Protein AF-A0AAN8FE66-F1 (afdb_monomer_lite)

Foldseek 3Di:
DDPDPLDCDPVLVVCVVVVNDDPVSVVVVVVSVVVVVVVVVVVVVVVVVVVVVVVVVVVVVVVVVVVVVVVVVVVVVVVVVVVVVVVVVVVCVVCVVVVVVVVVVVVVVVVVVVVCQVPDVVNVVVVVVVVVVVVVVVVVVVVVVVVVVVCVVPVCVVVVVVVVVVVVVVVVVVVVVVVVVD

Structure (mmCIF, N/CA/C/O backbone):
data_AF-A0AAN8FE66-F1
#
_entry.id   AF-A0AAN8FE66-F1
#
loop_
_atom_site.group_PDB
_atom_site.id
_atom_site.type_symbol
_atom_site.label_atom_id
_atom_site.label_alt_id
_atom_site.label_comp_id
_atom_site.label_asym_id
_atom_site.label_entity_id
_atom_site.label_seq_id
_atom_site.pdbx_PDB_ins_code
_atom_site.Cartn_x
_atom_site.Cartn_y
_atom_site.Cartn_z
_atom_site.occupancy
_atom_site.B_iso_or_equiv
_atom_site.auth_seq_id
_atom_site.auth_comp_id
_atom_site.auth_asym_id
_atom_site.auth_atom_id
_atom_site.pdbx_PDB_model_num
ATOM 1 N N . ILE A 1 1 ? 31.943 14.505 -68.272 1.00 44.34 1 ILE A N 1
ATOM 2 C CA . ILE A 1 1 ? 32.447 14.099 -69.604 1.00 44.34 1 ILE A CA 1
ATOM 3 C C . ILE A 1 1 ? 33.144 15.300 -70.221 1.00 44.34 1 ILE A C 1
ATOM 5 O O . ILE A 1 1 ? 32.487 16.167 -70.780 1.00 44.34 1 ILE A O 1
ATOM 9 N N . GLN A 1 2 ? 34.455 15.357 -70.024 1.00 34.38 2 GLN A N 1
ATOM 10 C CA . GLN A 1 2 ? 35.431 16.034 -70.874 1.00 34.38 2 GLN A CA 1
ATOM 11 C C . GLN A 1 2 ? 36.774 15.401 -70.487 1.00 34.38 2 GLN A C 1
ATOM 13 O O . GLN A 1 2 ? 37.541 15.953 -69.710 1.00 34.38 2 GLN A O 1
ATOM 18 N N . ASP A 1 3 ? 36.977 14.165 -70.946 1.00 44.22 3 ASP A N 1
ATOM 19 C CA . ASP A 1 3 ? 38.291 13.526 -70.953 1.00 44.22 3 ASP A CA 1
ATOM 20 C C . ASP A 1 3 ? 39.072 14.157 -72.105 1.00 44.22 3 ASP A C 1
ATOM 22 O O . ASP A 1 3 ? 39.040 13.688 -73.241 1.00 44.22 3 ASP A O 1
ATOM 26 N N . THR A 1 4 ? 39.679 15.310 -71.845 1.00 46.91 4 THR A N 1
ATOM 27 C CA . THR A 1 4 ? 40.696 15.867 -72.737 1.00 46.91 4 THR A CA 1
ATOM 28 C C . THR A 1 4 ? 42.024 15.189 -72.436 1.00 46.91 4 THR A C 1
ATOM 30 O O . THR A 1 4 ? 42.460 15.148 -71.290 1.00 46.91 4 THR A O 1
ATOM 33 N N . GLU A 1 5 ? 42.622 14.642 -73.491 1.00 51.69 5 GLU A N 1
ATOM 34 C CA . GLU A 1 5 ? 43.873 13.883 -73.589 1.00 51.69 5 GLU A CA 1
ATOM 35 C C . GLU A 1 5 ? 45.071 14.539 -72.862 1.00 51.69 5 GLU A C 1
ATOM 37 O O . GLU A 1 5 ? 45.954 15.136 -73.477 1.00 51.69 5 GLU A O 1
ATOM 42 N N . LEU A 1 6 ? 45.116 14.408 -71.535 1.00 53.88 6 LEU A N 1
ATOM 43 C CA . LEU A 1 6 ? 46.209 14.851 -70.655 1.00 53.88 6 LEU A CA 1
ATOM 44 C C . LEU A 1 6 ? 47.107 13.690 -70.195 1.00 53.88 6 LEU A C 1
ATOM 46 O O . LEU A 1 6 ? 47.834 13.809 -69.213 1.00 53.88 6 LEU A O 1
ATOM 50 N N . ASN A 1 7 ? 47.064 12.553 -70.890 1.00 59.53 7 ASN A N 1
ATOM 51 C CA . ASN A 1 7 ? 47.960 11.438 -70.604 1.00 59.53 7 ASN A CA 1
ATOM 52 C C . ASN A 1 7 ? 49.261 11.601 -71.393 1.00 59.53 7 ASN A C 1
ATOM 54 O O . ASN A 1 7 ? 49.230 11.790 -72.609 1.00 59.53 7 ASN A O 1
ATOM 58 N N . VAL A 1 8 ? 50.404 11.468 -70.714 1.00 59.09 8 VAL A N 1
ATOM 59 C CA . VAL A 1 8 ? 51.662 11.100 -71.378 1.00 59.09 8 VAL A CA 1
ATOM 60 C C . VAL A 1 8 ? 51.411 9.760 -72.066 1.00 59.09 8 VAL A C 1
ATOM 62 O O . VAL A 1 8 ? 51.148 8.751 -71.412 1.00 59.09 8 VAL A O 1
ATOM 65 N N . THR A 1 9 ? 51.382 9.772 -73.392 1.00 60.47 9 THR A N 1
ATOM 66 C CA . THR A 1 9 ? 51.063 8.584 -74.187 1.00 60.47 9 THR A CA 1
ATOM 67 C C . THR A 1 9 ? 52.281 7.666 -74.278 1.00 60.47 9 THR A C 1
ATOM 69 O O . THR A 1 9 ? 53.416 8.118 -74.149 1.00 60.47 9 THR 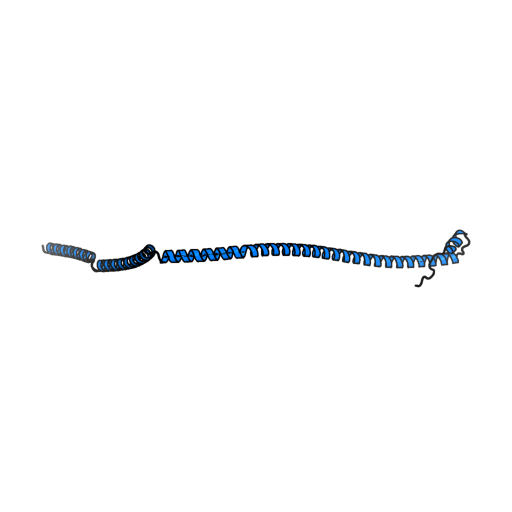A O 1
ATOM 72 N N . GLU A 1 10 ? 52.086 6.372 -74.550 1.00 55.38 10 GLU A N 1
ATOM 73 C CA . GLU A 1 10 ? 53.204 5.447 -74.821 1.00 55.38 10 GLU A CA 1
ATOM 74 C C . GLU A 1 10 ? 54.082 5.911 -76.003 1.00 55.38 10 GLU A C 1
ATOM 76 O O . GLU A 1 10 ? 55.255 5.566 -76.076 1.00 55.38 10 GLU A O 1
ATOM 81 N N . MET A 1 11 ? 53.557 6.756 -76.901 1.00 55.28 11 MET A N 1
ATOM 82 C CA . MET A 1 11 ? 54.337 7.407 -77.962 1.00 55.28 11 MET A CA 1
ATOM 83 C C . MET A 1 11 ? 55.319 8.467 -77.437 1.00 55.28 11 MET A C 1
ATOM 85 O O . MET A 1 11 ? 56.397 8.642 -78.008 1.00 55.28 11 MET A O 1
ATOM 89 N N . ASP A 1 12 ? 54.962 9.168 -76.358 1.00 58.62 12 ASP A N 1
ATOM 90 C CA . ASP A 1 12 ? 55.776 10.228 -75.755 1.00 58.62 12 ASP A CA 1
ATOM 91 C C . ASP A 1 12 ? 57.013 9.639 -75.047 1.00 58.62 12 ASP A C 1
ATOM 93 O O . ASP A 1 12 ? 58.101 10.217 -75.085 1.00 58.62 12 ASP A O 1
ATOM 97 N N . THR A 1 13 ? 56.877 8.448 -74.452 1.00 61.28 13 THR A N 1
ATOM 98 C CA . THR A 1 13 ? 57.984 7.717 -73.813 1.00 61.28 13 THR A CA 1
ATOM 99 C C . THR A 1 13 ? 58.921 7.074 -74.839 1.00 61.28 13 THR A C 1
ATOM 101 O O . THR A 1 13 ? 60.140 7.068 -74.641 1.00 61.28 13 THR A O 1
ATOM 104 N N . ASP A 1 14 ? 58.385 6.611 -75.969 1.00 58.22 14 ASP A N 1
ATOM 105 C CA . ASP A 1 14 ? 59.156 5.975 -77.041 1.00 58.22 14 ASP A CA 1
ATOM 106 C C . ASP A 1 14 ? 60.052 6.983 -77.794 1.00 58.22 14 ASP A C 1
ATOM 108 O O . ASP A 1 14 ? 61.208 6.689 -78.111 1.00 58.22 14 ASP A O 1
ATOM 112 N N . ALA A 1 15 ? 59.585 8.221 -78.009 1.00 58.62 15 ALA A N 1
ATOM 113 C CA . ALA A 1 15 ? 60.373 9.297 -78.629 1.00 58.62 15 ALA A CA 1
ATOM 114 C C . ALA A 1 15 ? 61.573 9.753 -77.766 1.00 58.62 15 ALA A C 1
ATOM 116 O O . ALA A 1 15 ? 62.645 10.079 -78.292 1.00 58.62 15 ALA A O 1
ATOM 117 N N . LEU A 1 16 ? 61.407 9.722 -76.439 1.00 58.75 16 LEU A N 1
ATOM 118 C CA . LEU A 1 16 ? 62.442 9.999 -75.436 1.00 58.75 16 LEU A CA 1
ATOM 119 C C . LEU A 1 16 ? 63.510 8.895 -75.383 1.00 58.75 16 LEU A C 1
ATOM 121 O O . LEU A 1 16 ? 64.706 9.193 -75.353 1.00 58.75 16 LEU A O 1
ATOM 125 N N . LEU A 1 17 ? 63.092 7.624 -75.419 1.00 59.78 17 LEU A N 1
ATOM 126 C CA . LEU A 1 17 ? 63.979 6.455 -75.344 1.00 59.78 17 LEU A CA 1
ATOM 127 C C . LEU A 1 17 ? 64.888 6.300 -76.574 1.00 59.78 17 LEU A C 1
ATOM 129 O O . LEU A 1 17 ? 66.008 5.805 -76.456 1.00 59.78 17 LEU A O 1
ATOM 133 N N . HIS A 1 18 ? 64.447 6.768 -77.745 1.00 59.22 18 HIS A N 1
ATOM 134 C CA . HIS A 1 18 ? 65.200 6.657 -78.999 1.00 59.22 18 HIS A CA 1
ATOM 135 C C . HIS A 1 18 ? 66.140 7.847 -79.289 1.00 59.22 18 HIS A C 1
ATOM 137 O O . HIS A 1 18 ? 66.752 7.891 -80.359 1.00 59.22 18 HIS A O 1
ATOM 143 N N . GLY A 1 19 ? 66.277 8.810 -78.365 1.00 57.78 19 GLY A N 1
ATOM 144 C CA . GLY A 1 19 ? 67.264 9.901 -78.444 1.00 57.78 19 GLY A CA 1
ATOM 145 C C . GLY A 1 19 ? 67.073 10.888 -79.605 1.00 57.78 19 GLY A C 1
ATOM 146 O O . GLY A 1 19 ? 68.006 11.614 -79.947 1.00 57.78 19 GLY A O 1
ATOM 147 N N . LYS A 1 20 ? 65.890 10.907 -80.234 1.00 60.56 20 LYS A N 1
ATOM 148 C CA . LYS A 1 20 ? 65.557 11.757 -81.395 1.00 60.56 20 LYS A CA 1
ATOM 149 C C . LYS A 1 20 ? 64.661 12.951 -81.057 1.00 60.56 20 LYS A C 1
ATOM 151 O O . LYS A 1 20 ? 64.314 13.697 -81.968 1.00 60.56 20 LYS A O 1
ATOM 156 N N . ALA A 1 21 ? 64.298 13.128 -79.788 1.00 64.06 21 ALA A N 1
ATOM 157 C CA . ALA A 1 21 ? 63.413 14.204 -79.372 1.00 64.06 21 ALA A CA 1
ATOM 158 C C . ALA A 1 21 ? 64.076 15.577 -79.568 1.00 64.06 21 ALA A C 1
ATOM 160 O O . ALA A 1 21 ? 65.190 15.823 -79.095 1.00 64.06 21 ALA A O 1
ATOM 161 N N . SER A 1 22 ? 63.397 16.484 -80.266 1.00 72.56 22 SER A N 1
ATOM 162 C CA . SER A 1 22 ? 63.859 17.866 -80.395 1.00 72.56 22 SER A CA 1
ATOM 163 C C . SER A 1 22 ? 63.696 18.616 -79.063 1.00 72.56 22 SER A C 1
ATOM 165 O O . SER A 1 22 ? 62.824 18.301 -78.256 1.00 72.56 22 SER A O 1
ATOM 167 N N . ALA A 1 23 ? 64.513 19.646 -78.804 1.00 77.00 23 ALA A N 1
ATOM 168 C CA . ALA A 1 23 ? 64.418 20.438 -77.566 1.00 77.00 23 ALA A CA 1
ATOM 169 C C . ALA A 1 23 ? 63.011 21.029 -77.330 1.00 77.00 23 ALA A C 1
ATOM 171 O O . ALA A 1 23 ? 62.602 21.232 -76.190 1.00 77.00 23 ALA A O 1
ATOM 172 N N . LYS A 1 24 ? 62.267 21.271 -78.415 1.00 77.81 24 LYS A N 1
ATOM 173 C CA . LYS A 1 24 ? 60.882 21.738 -78.381 1.00 77.81 24 LYS A CA 1
ATOM 174 C C . LYS A 1 24 ? 59.914 20.645 -77.912 1.00 77.81 24 LYS A C 1
ATOM 176 O O . LYS A 1 24 ? 59.072 20.920 -77.073 1.00 77.81 24 LYS A O 1
ATOM 181 N N . GLU A 1 25 ? 60.084 19.408 -78.376 1.00 77.81 25 GLU A N 1
ATOM 182 C CA . GLU A 1 25 ? 59.265 18.260 -77.948 1.00 77.81 25 GLU A CA 1
ATOM 183 C C . GLU A 1 25 ? 59.456 17.945 -76.458 1.00 77.81 25 GLU A C 1
ATOM 185 O O . GLU A 1 25 ? 58.491 17.675 -75.750 1.00 77.81 25 GLU A O 1
ATOM 190 N N . LEU A 1 26 ? 60.687 18.061 -75.949 1.00 80.25 26 LEU A N 1
ATOM 191 C CA . LEU A 1 26 ? 60.983 17.948 -74.514 1.00 80.25 26 LEU A CA 1
ATOM 192 C C . LEU A 1 26 ? 60.300 19.047 -73.685 1.00 80.25 26 LEU A C 1
ATOM 194 O O . LEU A 1 26 ? 59.837 18.787 -72.575 1.00 80.25 26 LEU A O 1
ATOM 198 N N . GLN A 1 27 ? 60.240 20.272 -74.210 1.00 83.06 27 GLN A N 1
ATOM 199 C CA . GLN A 1 27 ? 59.567 21.389 -73.552 1.00 83.06 27 GLN A CA 1
ATOM 200 C C . GLN A 1 27 ? 58.045 21.200 -73.535 1.00 83.06 27 GLN A C 1
ATOM 202 O O . GLN A 1 27 ? 57.424 21.410 -72.494 1.00 83.06 27 GLN A O 1
ATOM 207 N N . ASP A 1 28 ? 57.457 20.763 -74.648 1.00 82.62 28 ASP A N 1
ATOM 208 C CA . ASP A 1 28 ? 56.022 20.479 -74.747 1.00 82.62 28 ASP A CA 1
ATOM 209 C C . ASP A 1 28 ? 55.625 19.328 -73.802 1.00 82.62 28 ASP A C 1
ATOM 211 O O . ASP A 1 28 ? 54.626 19.418 -73.086 1.00 82.62 28 ASP A O 1
ATOM 215 N N . LEU A 1 29 ? 56.466 18.292 -73.697 1.00 83.75 29 LEU A N 1
ATOM 216 C CA . LEU A 1 29 ? 56.284 17.191 -72.749 1.00 83.75 29 LEU A CA 1
ATOM 217 C C . LEU A 1 29 ? 56.398 17.644 -71.287 1.00 83.75 29 LEU A C 1
ATOM 219 O O . LEU A 1 29 ? 55.606 17.220 -70.447 1.00 83.75 29 LEU A O 1
ATOM 223 N N . TYR A 1 30 ? 57.343 18.536 -70.973 1.00 84.56 30 TYR A N 1
ATOM 224 C CA . TYR A 1 30 ? 57.470 19.122 -69.636 1.00 84.56 30 TYR A CA 1
ATOM 225 C C . TYR A 1 30 ? 56.226 19.932 -69.241 1.00 84.56 30 TYR A C 1
ATOM 227 O O . TYR A 1 30 ? 55.762 19.829 -68.104 1.00 84.56 30 TYR A O 1
ATOM 235 N N . VAL A 1 31 ? 55.666 20.716 -70.170 1.00 87.88 31 VAL A N 1
ATOM 236 C CA . VAL A 1 31 ? 54.430 21.479 -69.934 1.00 87.88 31 VAL A CA 1
ATOM 237 C C . VAL A 1 31 ? 53.250 20.535 -69.697 1.00 87.88 31 VAL A C 1
ATOM 239 O O . VAL A 1 31 ? 52.571 20.685 -68.684 1.00 87.88 31 VAL A O 1
ATOM 242 N N . ARG A 1 32 ? 53.071 19.508 -70.541 1.00 88.00 32 ARG A N 1
ATOM 243 C CA . ARG A 1 32 ? 52.009 18.500 -70.375 1.00 88.00 32 ARG A CA 1
ATOM 244 C C . ARG A 1 32 ? 52.118 17.757 -69.039 1.00 88.00 32 ARG A C 1
ATOM 246 O O . ARG A 1 32 ? 51.120 17.610 -68.341 1.00 88.00 32 ARG A O 1
ATOM 253 N N . LEU A 1 33 ? 53.320 17.328 -68.646 1.00 87.88 33 LEU A N 1
ATOM 254 C CA . LEU A 1 33 ? 53.534 16.652 -67.361 1.00 87.88 33 LEU A CA 1
ATOM 255 C C . LEU A 1 33 ? 53.201 17.571 -66.176 1.00 87.88 33 LEU A C 1
ATOM 257 O O . LEU A 1 33 ? 52.611 17.131 -65.192 1.00 87.88 33 LEU A O 1
ATOM 261 N N . LYS A 1 34 ? 53.551 18.858 -66.265 1.00 90.06 34 LYS A N 1
ATOM 262 C CA . LYS A 1 34 ? 53.222 19.842 -65.230 1.00 90.06 34 LYS A CA 1
ATOM 263 C C . LYS A 1 34 ? 51.711 20.055 -65.106 1.00 90.06 34 LYS A C 1
ATOM 265 O O . LYS A 1 34 ? 51.207 20.128 -63.989 1.00 90.06 34 LYS A O 1
ATOM 270 N N . GLU A 1 35 ? 50.998 20.136 -66.225 1.00 89.94 35 GLU A N 1
ATOM 271 C CA .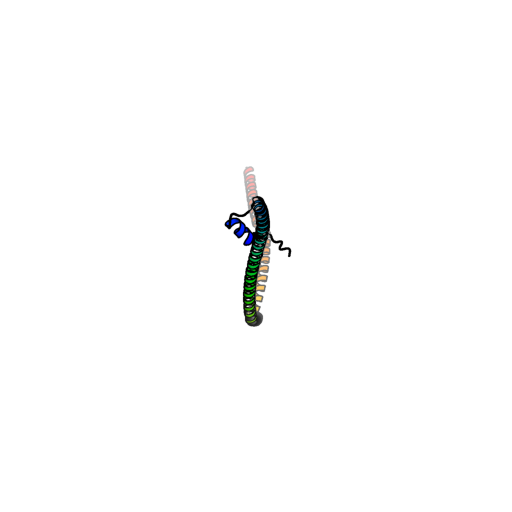 GLU A 1 35 ? 49.532 20.222 -66.247 1.00 89.94 35 GLU A CA 1
ATOM 272 C C . GLU A 1 35 ? 48.887 18.960 -65.661 1.00 89.94 35 GLU A C 1
ATOM 274 O O . GLU A 1 35 ? 47.958 19.065 -64.863 1.00 89.94 35 GLU A O 1
ATOM 279 N N . GLN A 1 36 ? 49.432 17.778 -65.969 1.00 89.94 36 GLN A N 1
ATOM 280 C CA . GLN A 1 36 ? 48.976 16.513 -65.395 1.00 89.94 36 GLN A CA 1
ATOM 281 C C . GLN A 1 36 ? 49.171 16.464 -63.871 1.00 89.94 36 GLN A C 1
ATOM 283 O O . GLN A 1 36 ? 48.270 16.028 -63.162 1.00 89.94 36 GLN A O 1
ATOM 288 N N . ILE A 1 37 ? 50.305 16.947 -63.350 1.00 90.69 37 ILE A N 1
ATOM 289 C CA . ILE A 1 37 ? 50.547 17.036 -61.898 1.00 90.69 37 ILE A CA 1
ATOM 290 C C . ILE A 1 37 ? 49.520 17.955 -61.227 1.00 90.69 37 ILE A C 1
ATOM 292 O O . ILE A 1 37 ? 48.991 17.602 -60.179 1.00 90.69 37 ILE A O 1
ATOM 296 N N . ILE A 1 38 ? 49.206 19.105 -61.833 1.00 93.00 38 ILE A N 1
ATOM 297 C CA . ILE A 1 38 ? 48.193 20.032 -61.301 1.00 93.00 38 ILE A CA 1
ATOM 298 C C . ILE A 1 38 ? 46.809 19.372 -61.303 1.00 93.00 38 ILE A C 1
ATOM 300 O O . ILE A 1 38 ? 46.104 19.428 -60.301 1.00 93.00 38 ILE A O 1
ATOM 304 N N . ALA A 1 39 ? 46.435 18.694 -62.391 1.00 93.12 39 ALA A N 1
ATOM 305 C CA . ALA A 1 39 ? 45.163 17.979 -62.473 1.00 93.12 39 ALA A CA 1
ATOM 306 C C . ALA A 1 39 ? 45.065 16.841 -61.439 1.00 93.12 39 ALA A C 1
ATOM 308 O O . ALA A 1 39 ? 44.006 16.633 -60.847 1.00 93.12 39 ALA A O 1
ATOM 309 N N . MET A 1 40 ? 46.168 16.125 -61.195 1.00 93.38 40 MET A N 1
ATOM 310 C CA . MET A 1 40 ? 46.241 15.099 -60.155 1.00 93.38 40 MET A CA 1
ATOM 311 C C . MET A 1 40 ? 46.103 15.690 -58.749 1.00 93.38 40 MET A C 1
ATOM 313 O O . MET A 1 40 ? 45.362 15.131 -57.948 1.00 93.38 40 MET A O 1
ATOM 317 N N . ASP A 1 41 ? 46.747 16.820 -58.457 1.00 94.75 41 ASP A N 1
ATOM 318 C CA . ASP A 1 41 ? 46.639 17.515 -57.164 1.00 94.75 41 ASP A CA 1
ATOM 319 C C . ASP A 1 41 ? 45.207 18.037 -56.923 1.00 94.75 41 ASP A C 1
ATOM 321 O O . ASP A 1 41 ? 44.618 17.868 -55.851 1.00 94.75 41 ASP A O 1
ATOM 325 N N . GLU A 1 42 ? 44.562 18.576 -57.961 1.00 94.81 42 GLU A N 1
ATOM 326 C CA . GLU A 1 42 ? 43.143 18.945 -57.915 1.00 94.81 42 GLU A CA 1
ATOM 327 C C . GLU A 1 42 ? 42.224 17.733 -57.691 1.00 94.81 42 GLU A C 1
ATOM 329 O O . GLU A 1 42 ? 41.199 17.835 -57.013 1.00 94.81 42 GLU A O 1
ATOM 334 N N . GLN A 1 43 ? 42.560 16.571 -58.252 1.00 94.50 43 GLN A N 1
ATOM 335 C CA . GLN A 1 43 ? 41.808 15.343 -58.014 1.00 94.50 43 GLN A CA 1
ATOM 336 C C . GLN A 1 43 ? 42.037 14.810 -56.594 1.00 94.50 43 GLN A C 1
ATOM 338 O O . GLN A 1 43 ? 41.077 14.411 -55.937 1.00 94.50 43 GLN A O 1
ATOM 343 N N . GLU A 1 44 ? 43.273 14.833 -56.101 1.00 95.81 44 GLU A N 1
ATOM 344 C CA . GLU A 1 44 ? 43.631 14.413 -54.746 1.00 95.81 44 GLU A CA 1
ATOM 345 C C . GLU A 1 44 ? 42.925 15.278 -53.698 1.00 95.81 44 GLU A C 1
ATOM 347 O O . GLU A 1 44 ? 42.321 14.757 -52.763 1.00 95.81 44 GLU A O 1
ATOM 352 N N . THR A 1 45 ? 42.902 16.598 -53.888 1.00 95.75 45 THR A N 1
ATOM 353 C CA . THR A 1 45 ? 42.175 17.515 -52.997 1.00 95.75 45 THR A CA 1
ATOM 354 C C . THR A 1 45 ? 40.667 17.251 -52.984 1.00 95.75 45 THR A C 1
ATOM 356 O O . THR A 1 45 ? 40.061 17.263 -51.909 1.00 95.75 45 THR A O 1
ATOM 359 N N . ARG A 1 46 ? 40.050 16.943 -54.135 1.00 96.56 46 ARG A N 1
ATOM 360 C CA . ARG A 1 46 ? 38.630 16.539 -54.203 1.00 96.56 46 ARG A CA 1
ATOM 361 C C . ARG A 1 46 ? 38.374 15.217 -53.489 1.00 96.56 46 ARG A C 1
ATOM 363 O O . ARG A 1 46 ? 37.454 15.144 -52.681 1.00 96.56 46 ARG A O 1
ATOM 370 N N . LEU A 1 47 ? 39.197 14.201 -53.749 1.00 96.50 47 LEU A N 1
ATOM 371 C CA . LEU A 1 47 ? 39.077 12.895 -53.098 1.00 96.50 47 LEU A CA 1
ATOM 372 C C . LEU A 1 47 ? 39.259 13.010 -51.582 1.00 96.50 47 LEU A C 1
ATOM 374 O O . LEU A 1 47 ? 38.499 12.410 -50.830 1.00 96.50 47 LEU A O 1
ATOM 378 N N . ASN A 1 48 ? 40.202 13.833 -51.122 1.00 97.06 48 ASN A N 1
ATOM 379 C CA . ASN A 1 48 ? 40.396 14.108 -49.701 1.00 97.06 48 ASN A CA 1
ATOM 380 C C . ASN A 1 48 ? 39.164 14.775 -49.071 1.00 97.06 48 ASN A C 1
ATOM 382 O O . ASN A 1 48 ? 38.756 14.391 -47.976 1.00 97.06 48 ASN A O 1
ATOM 386 N N . ALA A 1 49 ? 38.532 15.726 -49.763 1.00 96.00 49 ALA A N 1
ATOM 387 C CA . ALA A 1 49 ? 37.295 16.345 -49.289 1.00 96.00 49 ALA A CA 1
ATOM 388 C C . ALA A 1 49 ? 36.122 15.345 -49.235 1.00 96.00 49 ALA A C 1
ATOM 390 O O . ALA A 1 49 ? 35.349 15.345 -48.275 1.00 96.00 49 ALA A O 1
ATOM 391 N N . GLU A 1 50 ? 36.000 14.463 -50.231 1.00 97.25 50 GLU A N 1
ATOM 392 C CA . GLU A 1 50 ? 34.994 13.395 -50.235 1.00 97.25 50 GLU A CA 1
ATOM 393 C C . GLU A 1 50 ? 35.231 12.386 -49.107 1.00 97.25 50 GLU A C 1
ATOM 395 O O . GLU A 1 50 ? 34.287 12.043 -48.395 1.00 97.25 50 GLU A O 1
ATOM 400 N N . MET A 1 51 ? 36.480 11.964 -48.880 1.00 96.81 51 MET A N 1
ATOM 401 C CA . MET A 1 51 ? 36.838 11.075 -47.769 1.00 96.81 51 MET A CA 1
ATOM 402 C C . MET A 1 51 ? 36.467 11.685 -46.418 1.00 96.81 51 MET A C 1
ATOM 404 O O . MET A 1 51 ? 35.805 11.022 -45.625 1.00 96.81 51 MET A O 1
ATOM 408 N N . GLN A 1 52 ? 36.783 12.961 -46.186 1.00 97.06 52 GLN A N 1
ATOM 409 C CA . GLN A 1 52 ? 36.375 13.660 -44.961 1.00 97.06 52 GLN A CA 1
ATOM 410 C C . GLN A 1 52 ? 34.848 13.715 -44.810 1.00 97.06 52 GLN A C 1
ATOM 412 O O . GLN A 1 52 ? 34.314 13.536 -43.712 1.00 97.06 52 GLN A O 1
ATOM 417 N N . SER A 1 53 ? 34.117 13.932 -45.909 1.00 97.31 53 SER A N 1
ATOM 418 C CA . SER A 1 53 ? 32.653 13.899 -45.877 1.00 97.31 53 SER A CA 1
ATOM 419 C C . SER A 1 53 ? 32.114 12.504 -45.553 1.00 97.31 53 SER A C 1
ATOM 421 O O . SER A 1 53 ? 31.098 12.396 -44.862 1.00 97.31 53 SER A O 1
ATOM 423 N N . PHE A 1 54 ? 32.752 11.443 -46.051 1.00 97.19 54 PHE A N 1
ATOM 424 C CA . PHE A 1 54 ? 32.361 10.072 -45.740 1.00 97.19 54 PHE A CA 1
ATOM 425 C C . PHE A 1 54 ? 32.683 9.702 -44.295 1.00 97.19 54 PHE A C 1
ATOM 427 O O . PHE A 1 54 ? 31.833 9.106 -43.641 1.00 97.19 54 PHE A O 1
ATOM 434 N N . GLU A 1 55 ? 33.841 10.099 -43.770 1.00 97.06 55 GLU A N 1
ATOM 435 C CA . GLU A 1 55 ? 34.206 9.900 -42.362 1.00 97.06 55 GLU A CA 1
ATOM 436 C C . GLU A 1 55 ? 33.180 10.529 -41.423 1.00 97.06 55 GLU A C 1
ATOM 438 O O . GLU A 1 55 ? 32.673 9.857 -40.524 1.00 97.06 55 GLU A O 1
ATOM 443 N N . LYS A 1 56 ? 32.788 11.779 -41.689 1.00 96.88 56 LYS A N 1
ATOM 444 C CA . LYS A 1 56 ? 31.750 12.449 -40.903 1.00 96.88 56 LYS A CA 1
ATOM 445 C C . LYS A 1 56 ? 30.417 11.699 -40.960 1.00 96.88 56 LYS A C 1
ATOM 447 O O . LYS A 1 56 ? 29.773 11.498 -39.936 1.00 96.88 56 LYS A O 1
ATOM 452 N N . LYS A 1 57 ? 30.010 11.245 -42.148 1.00 96.62 57 LYS A N 1
ATOM 453 C CA . LYS A 1 57 ? 28.763 10.488 -42.313 1.00 96.62 57 LYS A CA 1
ATOM 454 C C . LYS A 1 57 ? 28.812 9.128 -41.609 1.00 96.62 57 LYS A C 1
ATOM 456 O O . LYS A 1 57 ? 27.795 8.682 -41.090 1.00 96.62 57 LYS A O 1
ATOM 461 N N . MET A 1 58 ? 29.967 8.464 -41.593 1.00 96.06 58 MET A N 1
ATOM 462 C CA . MET A 1 58 ? 30.151 7.215 -40.850 1.00 96.06 58 MET A CA 1
ATOM 463 C C . MET A 1 58 ? 30.014 7.438 -39.343 1.00 96.06 58 MET A C 1
ATOM 465 O O . MET A 1 58 ? 29.308 6.667 -38.702 1.00 96.06 58 MET A O 1
ATOM 469 N N . GLN A 1 59 ? 30.588 8.518 -38.805 1.00 96.62 59 GLN A N 1
ATOM 470 C CA . GLN A 1 59 ? 30.421 8.887 -37.393 1.00 96.62 59 GLN A CA 1
ATOM 471 C C . GLN A 1 59 ? 28.953 9.176 -37.046 1.00 96.62 59 GLN A C 1
ATOM 473 O O . GLN A 1 59 ? 28.436 8.632 -36.076 1.00 96.62 59 GLN A O 1
ATOM 478 N N . GLU A 1 60 ? 28.244 9.952 -37.874 1.00 96.19 60 GLU A N 1
ATOM 479 C CA . GLU A 1 60 ? 26.812 10.228 -37.672 1.00 96.19 60 GLU A CA 1
ATOM 480 C C . GLU A 1 60 ? 25.965 8.939 -37.683 1.00 96.19 60 GLU A C 1
ATOM 482 O O . GLU A 1 60 ? 25.022 8.802 -36.902 1.00 96.19 60 GLU A O 1
ATOM 487 N N . MET A 1 61 ? 26.296 7.972 -38.548 1.00 95.19 61 MET A N 1
ATOM 488 C CA . MET A 1 61 ? 25.612 6.673 -38.576 1.00 95.19 61 MET A CA 1
ATOM 489 C C . MET A 1 61 ? 25.922 5.818 -37.340 1.00 95.19 61 MET A C 1
ATOM 491 O O . MET A 1 61 ? 25.021 5.150 -36.837 1.00 95.19 61 MET A O 1
ATOM 495 N N . GLU A 1 62 ? 27.158 5.841 -36.839 1.00 95.06 62 GLU A N 1
ATOM 496 C CA . GLU A 1 62 ? 27.555 5.126 -35.620 1.00 95.06 62 GLU A CA 1
ATOM 497 C C . GLU A 1 62 ? 26.838 5.690 -34.383 1.00 95.06 62 GLU A C 1
ATOM 499 O O . GLU A 1 62 ? 26.286 4.939 -33.578 1.00 95.06 62 GLU A O 1
ATOM 504 N N . GLU A 1 63 ? 26.743 7.017 -34.268 1.00 94.38 63 GLU A N 1
ATOM 505 C CA . GLU A 1 63 ? 25.971 7.678 -33.210 1.00 94.38 63 GLU A CA 1
ATOM 506 C C . GLU A 1 63 ? 24.489 7.287 -33.259 1.00 94.38 63 GLU A C 1
ATOM 508 O O . GLU A 1 63 ? 23.903 6.932 -32.235 1.00 94.38 63 GLU A O 1
ATOM 513 N N . GLN A 1 64 ? 23.880 7.287 -34.450 1.00 92.94 64 GLN A N 1
ATOM 514 C CA . GLN A 1 64 ? 22.495 6.840 -34.618 1.00 92.94 64 GLN A CA 1
ATOM 515 C C . GLN A 1 64 ? 22.315 5.369 -34.234 1.00 92.94 64 GLN A C 1
ATOM 517 O O . GLN A 1 64 ? 21.331 5.027 -33.581 1.00 92.94 64 GLN A O 1
ATOM 522 N N . GLN A 1 65 ? 23.256 4.500 -34.605 1.00 92.00 65 GLN A N 1
ATOM 523 C CA . GLN A 1 65 ? 23.210 3.082 -34.252 1.00 92.00 65 GLN A CA 1
ATOM 524 C C . GLN A 1 65 ? 23.226 2.867 -32.731 1.00 92.00 65 GLN A C 1
ATOM 526 O O . GLN A 1 65 ? 22.485 2.020 -32.223 1.00 92.00 65 GLN A O 1
ATOM 531 N N . ASN A 1 66 ? 24.015 3.656 -32.000 1.00 91.12 66 ASN A N 1
ATOM 532 C CA . ASN A 1 66 ? 24.037 3.610 -30.539 1.00 91.12 66 ASN A CA 1
ATOM 533 C C . ASN A 1 66 ? 22.682 4.020 -29.946 1.00 91.12 66 ASN A C 1
ATOM 535 O O . ASN A 1 66 ? 22.143 3.304 -29.107 1.00 91.12 66 ASN A O 1
ATOM 539 N N . VAL A 1 67 ? 22.068 5.092 -30.460 1.00 91.69 67 VAL A N 1
ATOM 540 C CA . VAL A 1 67 ? 20.729 5.529 -30.024 1.00 91.69 67 VAL A CA 1
ATOM 541 C C . VAL A 1 67 ? 19.667 4.452 -30.263 1.00 91.69 67 VAL A C 1
ATOM 543 O O . VAL A 1 67 ? 18.814 4.232 -29.403 1.00 91.69 67 VAL A O 1
ATOM 546 N N . TYR A 1 68 ? 19.703 3.757 -31.404 1.00 90.19 68 TYR A N 1
ATOM 547 C CA . TYR A 1 68 ? 18.778 2.646 -31.656 1.00 90.19 68 TYR A CA 1
ATOM 548 C C . TYR A 1 68 ? 18.995 1.483 -30.686 1.00 90.19 68 TYR A C 1
ATOM 550 O O . TYR A 1 68 ? 18.025 0.915 -30.192 1.00 90.19 68 TYR A O 1
ATOM 558 N N . THR A 1 69 ? 20.250 1.174 -30.361 1.00 91.94 69 THR A N 1
ATOM 559 C CA . THR A 1 69 ? 20.581 0.120 -29.392 1.00 91.94 69 THR A CA 1
ATOM 560 C C . THR A 1 69 ? 20.040 0.454 -27.999 1.00 91.94 69 THR A C 1
ATOM 562 O O . THR A 1 69 ? 19.458 -0.410 -27.343 1.00 91.94 69 THR A O 1
ATOM 565 N N . ASP A 1 70 ? 20.168 1.709 -27.565 1.00 92.56 70 ASP A N 1
ATOM 566 C CA . ASP A 1 70 ? 19.614 2.179 -26.290 1.00 92.56 70 ASP A CA 1
ATOM 567 C C . ASP A 1 70 ? 18.078 2.116 -26.281 1.00 92.56 70 ASP A C 1
ATOM 569 O O . ASP A 1 70 ? 17.465 1.746 -25.276 1.00 92.56 70 ASP A O 1
ATOM 573 N N . LEU A 1 71 ? 17.438 2.441 -27.411 1.00 94.06 71 LEU A N 1
ATOM 574 C CA . LEU A 1 71 ? 15.985 2.365 -27.549 1.00 94.06 71 LEU A CA 1
ATOM 575 C C . LEU A 1 71 ? 15.478 0.918 -27.483 1.00 94.06 71 LEU A C 1
ATOM 577 O O . LEU A 1 71 ? 14.467 0.662 -26.829 1.00 94.06 71 LEU A O 1
ATOM 581 N N . ASP A 1 72 ? 16.181 -0.020 -28.116 1.00 94.94 72 ASP A N 1
ATOM 582 C CA . ASP A 1 72 ? 15.845 -1.445 -28.074 1.00 94.94 72 ASP A CA 1
ATOM 583 C C . ASP A 1 72 ? 15.980 -2.010 -26.654 1.00 94.94 72 ASP A C 1
ATOM 585 O O . ASP A 1 72 ? 15.119 -2.769 -26.199 1.00 94.94 72 ASP A O 1
ATOM 589 N N . GLN A 1 73 ? 17.018 -1.600 -25.916 1.00 94.56 73 GLN A N 1
ATOM 590 C CA . GLN A 1 73 ? 17.167 -1.954 -24.501 1.00 94.56 73 GLN A CA 1
ATOM 591 C C . GLN A 1 73 ? 16.013 -1.399 -23.663 1.00 94.56 73 GLN A C 1
ATOM 593 O O . GLN A 1 73 ? 15.388 -2.141 -22.905 1.00 94.56 73 GLN A O 1
ATOM 598 N N . LEU A 1 74 ? 15.669 -0.121 -23.849 1.00 95.12 74 LEU A N 1
ATOM 599 C CA . LEU A 1 74 ? 14.552 0.500 -23.141 1.00 95.12 74 LEU A CA 1
ATOM 600 C C . LEU A 1 74 ? 13.220 -0.199 -23.454 1.00 95.12 74 LEU A C 1
ATOM 602 O O . LEU A 1 74 ? 12.405 -0.407 -22.555 1.00 95.12 74 LEU A O 1
ATOM 606 N N . ALA A 1 75 ? 12.994 -0.583 -24.711 1.00 96.38 75 ALA A N 1
ATOM 607 C CA . ALA A 1 75 ? 11.802 -1.318 -25.116 1.00 96.38 75 ALA A CA 1
ATOM 608 C C . ALA A 1 75 ? 11.721 -2.690 -24.428 1.00 96.38 75 ALA A C 1
ATOM 610 O O . ALA A 1 75 ? 10.662 -3.051 -23.908 1.00 96.38 75 ALA A O 1
ATOM 611 N N . ALA A 1 76 ? 12.838 -3.420 -24.358 1.00 96.94 76 ALA A N 1
ATOM 612 C CA . ALA A 1 76 ? 12.910 -4.705 -23.667 1.00 96.94 76 ALA A CA 1
ATOM 613 C C . ALA A 1 76 ? 12.643 -4.570 -22.157 1.00 96.94 76 ALA A C 1
ATOM 615 O O . ALA A 1 76 ? 11.897 -5.369 -21.582 1.00 96.94 76 ALA A O 1
ATOM 616 N N . ASP A 1 77 ? 13.196 -3.542 -21.512 1.00 97.00 77 ASP A N 1
ATOM 617 C CA . ASP A 1 77 ? 12.966 -3.267 -20.090 1.00 97.00 77 ASP A CA 1
ATOM 618 C C . ASP A 1 77 ? 11.500 -2.930 -19.804 1.00 97.00 77 ASP A C 1
ATOM 620 O O . ASP A 1 77 ? 10.899 -3.443 -18.854 1.00 97.00 77 ASP A O 1
ATOM 624 N N . VAL A 1 78 ? 10.891 -2.103 -20.654 1.00 96.62 78 VAL A N 1
ATOM 625 C CA . VAL A 1 78 ? 9.472 -1.753 -20.561 1.00 96.62 78 VAL A CA 1
ATOM 626 C C . VAL A 1 78 ? 8.587 -2.989 -20.747 1.00 96.62 78 VAL A C 1
ATOM 628 O O . VAL A 1 78 ? 7.652 -3.186 -19.968 1.00 96.62 78 VAL A O 1
ATOM 631 N N . GLU A 1 79 ? 8.888 -3.857 -21.714 1.00 97.31 79 GLU A N 1
ATOM 632 C CA . GLU A 1 79 ? 8.136 -5.096 -21.931 1.00 97.31 79 GLU A CA 1
ATOM 633 C C . GLU A 1 79 ? 8.245 -6.052 -20.732 1.00 97.31 79 GLU A C 1
ATOM 635 O O . GLU A 1 79 ? 7.242 -6.613 -20.279 1.00 97.31 79 GLU A O 1
ATOM 640 N N . ASN A 1 80 ? 9.441 -6.201 -20.159 1.00 96.25 80 ASN A N 1
ATOM 641 C CA . ASN A 1 80 ? 9.650 -7.011 -18.960 1.00 96.25 80 ASN A CA 1
ATOM 642 C C . ASN A 1 80 ? 8.863 -6.474 -17.760 1.00 96.25 80 ASN A C 1
ATOM 644 O O . ASN A 1 80 ? 8.235 -7.254 -17.036 1.00 96.25 80 ASN A O 1
ATOM 648 N N . ASN A 1 81 ? 8.847 -5.151 -17.579 1.00 96.75 81 ASN A N 1
ATOM 649 C CA . ASN A 1 81 ? 8.071 -4.500 -16.528 1.00 96.75 81 ASN A CA 1
ATOM 650 C C . ASN A 1 81 ? 6.566 -4.707 -16.723 1.00 96.75 81 ASN A C 1
ATOM 652 O O . ASN A 1 81 ? 5.882 -5.064 -15.763 1.00 96.75 81 ASN A O 1
ATOM 656 N N . MET A 1 82 ? 6.052 -4.568 -17.951 1.00 96.88 82 MET A N 1
ATOM 657 C CA . MET A 1 82 ? 4.642 -4.852 -18.248 1.00 96.88 82 MET A CA 1
ATOM 658 C C . MET A 1 82 ? 4.275 -6.297 -17.898 1.00 96.88 82 MET A C 1
ATOM 660 O O . MET A 1 82 ? 3.328 -6.521 -17.151 1.00 96.88 82 MET A O 1
ATOM 664 N N . ARG A 1 83 ? 5.088 -7.277 -18.311 1.00 97.38 83 ARG A N 1
ATOM 665 C CA . ARG A 1 83 ? 4.862 -8.694 -17.963 1.00 97.38 83 ARG A CA 1
ATOM 666 C C . ARG A 1 83 ? 4.929 -8.970 -16.459 1.00 97.38 83 ARG A C 1
ATOM 668 O O . ARG A 1 83 ? 4.362 -9.956 -15.988 1.00 97.38 83 ARG A O 1
ATOM 675 N N . GLY A 1 84 ? 5.698 -8.187 -15.702 1.00 97.44 84 GLY A N 1
ATOM 676 C CA . GLY A 1 84 ? 5.736 -8.269 -14.240 1.00 97.44 84 GLY A CA 1
ATOM 677 C C . GLY A 1 84 ? 4.458 -7.725 -13.601 1.00 97.44 84 GLY A C 1
ATOM 678 O O . GLY A 1 84 ? 3.891 -8.352 -12.703 1.00 97.44 84 GLY A O 1
ATOM 679 N N . LEU A 1 85 ? 3.985 -6.582 -14.099 1.00 97.44 85 LEU A N 1
ATOM 680 C CA . LEU A 1 85 ? 2.743 -5.956 -13.654 1.00 97.44 85 LEU A CA 1
ATOM 681 C C . LEU A 1 85 ? 1.519 -6.821 -13.966 1.00 97.44 85 LEU A C 1
ATOM 683 O O . LEU A 1 85 ? 0.672 -6.979 -13.091 1.00 97.44 85 LEU A O 1
ATOM 687 N N . ASP A 1 86 ? 1.457 -7.435 -15.147 1.00 97.56 86 ASP A N 1
ATOM 688 C CA . ASP A 1 86 ? 0.356 -8.329 -15.523 1.00 97.56 86 ASP A CA 1
ATOM 689 C C . ASP A 1 86 ? 0.266 -9.539 -14.588 1.00 97.56 86 ASP A C 1
ATOM 691 O O . ASP A 1 86 ? -0.802 -9.826 -14.054 1.00 97.56 86 ASP A O 1
ATOM 695 N N . ARG A 1 87 ? 1.400 -10.181 -14.278 1.00 97.19 87 ARG A N 1
ATOM 696 C CA . ARG A 1 87 ? 1.443 -11.280 -13.297 1.00 97.19 87 ARG A CA 1
ATOM 697 C C . ARG A 1 87 ? 0.978 -10.837 -11.913 1.00 97.19 87 ARG A C 1
ATOM 699 O O . ARG A 1 87 ? 0.187 -11.523 -11.276 1.00 97.19 87 ARG A O 1
ATOM 706 N N . SER A 1 88 ? 1.429 -9.666 -11.467 1.00 96.19 88 SER A N 1
ATOM 707 C CA . SER A 1 88 ? 1.032 -9.118 -10.164 1.00 96.19 88 SER A CA 1
ATOM 708 C C . SER A 1 88 ? -0.470 -8.826 -10.119 1.00 96.19 88 SER A C 1
ATOM 710 O O . SER A 1 88 ? -1.133 -9.059 -9.110 1.00 96.19 88 SER A O 1
ATOM 712 N N . ARG A 1 89 ? -1.028 -8.332 -11.227 1.00 97.25 89 ARG A N 1
ATOM 713 C CA . ARG A 1 89 ? -2.461 -8.099 -11.375 1.00 97.25 89 ARG A CA 1
ATOM 714 C C . ARG A 1 89 ? -3.248 -9.409 -11.330 1.00 97.25 89 ARG A C 1
ATOM 716 O O . ARG A 1 89 ? -4.230 -9.470 -10.601 1.00 97.25 89 ARG A O 1
ATOM 723 N N . GLU A 1 90 ? -2.820 -10.439 -12.054 1.00 97.50 90 GLU A N 1
ATOM 724 C CA . GLU A 1 90 ? -3.466 -11.759 -12.038 1.00 97.50 90 GLU A CA 1
ATOM 725 C C . GLU A 1 90 ? -3.469 -12.375 -10.630 1.00 97.50 90 GLU A C 1
ATOM 727 O O . GLU A 1 90 ? -4.491 -12.890 -10.179 1.00 97.50 90 GLU A O 1
ATOM 732 N N . GLU A 1 91 ? -2.355 -12.276 -9.900 1.00 96.88 91 GLU A N 1
ATOM 733 C CA . GLU A 1 91 ? -2.269 -12.735 -8.509 1.00 96.88 91 GLU A CA 1
ATOM 734 C C . GLU A 1 91 ? -3.245 -11.980 -7.594 1.00 96.88 91 GLU A C 1
ATOM 736 O O . GLU A 1 91 ? -3.901 -12.581 -6.740 1.00 96.88 91 GLU A O 1
ATOM 741 N N . LEU A 1 92 ? -3.375 -10.662 -7.766 1.00 96.38 92 LEU A N 1
ATOM 742 C CA . LEU A 1 92 ? -4.336 -9.863 -7.005 1.00 96.38 92 LEU A CA 1
ATOM 743 C C . LEU A 1 92 ? -5.782 -10.227 -7.355 1.00 96.38 92 LEU A C 1
ATOM 745 O O . LEU A 1 92 ? -6.594 -10.397 -6.447 1.00 96.38 92 LEU A O 1
ATOM 749 N N . GLU A 1 93 ? -6.097 -10.397 -8.639 1.00 97.06 93 GLU A N 1
ATOM 750 C CA . GLU A 1 93 ? -7.429 -10.798 -9.106 1.00 97.06 93 GLU A CA 1
ATOM 751 C C . GLU A 1 93 ? -7.831 -12.184 -8.576 1.00 97.06 93 GLU A C 1
ATOM 753 O O . GLU A 1 93 ? -8.998 -12.399 -8.252 1.00 97.06 93 GLU A O 1
ATOM 758 N N . GLN A 1 94 ? -6.879 -13.107 -8.409 1.00 96.25 94 GLN A N 1
ATOM 759 C CA . GLN A 1 94 ? -7.139 -14.416 -7.800 1.00 96.25 94 GLN A CA 1
ATOM 760 C C . GLN A 1 94 ? -7.360 -14.344 -6.284 1.00 96.25 94 GLN A C 1
ATOM 762 O O . GLN A 1 94 ? -8.190 -15.077 -5.745 1.00 96.25 94 GLN A O 1
ATOM 767 N N . ASN A 1 95 ? -6.626 -13.478 -5.583 1.00 96.44 95 ASN A N 1
ATOM 768 C CA . ASN A 1 95 ? -6.678 -13.395 -4.121 1.00 96.44 95 ASN A CA 1
ATOM 769 C C . ASN A 1 95 ? -7.854 -12.557 -3.597 1.00 96.44 95 ASN A C 1
ATOM 771 O O . ASN A 1 95 ? -8.360 -12.823 -2.502 1.00 96.44 95 ASN A O 1
ATOM 775 N N . LEU A 1 96 ? -8.290 -11.549 -4.355 1.00 96.56 96 LEU A N 1
ATOM 776 C CA . LEU A 1 96 ? -9.306 -10.587 -3.925 1.00 96.56 96 LEU A CA 1
ATOM 777 C C . LEU A 1 96 ? -10.642 -11.244 -3.517 1.00 96.56 96 LEU A C 1
ATOM 779 O O . LEU A 1 96 ? -11.095 -10.959 -2.407 1.00 96.56 96 LEU A O 1
ATOM 783 N N . PRO A 1 97 ? -11.224 -12.190 -4.282 1.00 96.69 97 PRO A 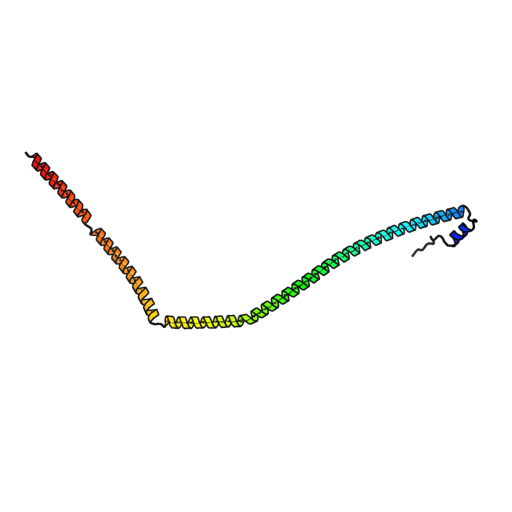N 1
ATOM 784 C CA . PRO A 1 97 ? -12.488 -12.823 -3.901 1.00 96.69 97 PRO A CA 1
ATOM 785 C C . PRO A 1 97 ? -12.403 -13.590 -2.574 1.00 96.69 97 PRO A C 1
ATOM 787 O O . PRO A 1 97 ? -13.333 -13.563 -1.772 1.00 96.69 97 PRO A O 1
ATOM 790 N N . GLY A 1 98 ? -11.268 -14.249 -2.307 1.00 96.94 98 GLY A N 1
ATOM 791 C CA . GLY A 1 98 ? -11.059 -14.977 -1.052 1.00 96.94 98 GLY A CA 1
ATOM 792 C C . GLY A 1 98 ? -10.947 -14.047 0.159 1.00 96.94 98 GLY A C 1
ATOM 793 O O . GLY A 1 98 ? -11.424 -14.377 1.247 1.00 96.94 98 GLY A O 1
ATOM 794 N N . LEU A 1 99 ? -10.347 -12.867 -0.021 1.00 96.69 99 LEU A N 1
ATOM 795 C CA . LEU A 1 99 ? -10.285 -11.839 1.019 1.00 96.69 99 LEU A CA 1
ATOM 796 C C . LEU A 1 99 ? -11.649 -11.192 1.269 1.00 96.69 99 LEU A C 1
ATOM 798 O O . LEU A 1 99 ? -11.999 -10.967 2.427 1.00 96.69 99 LEU A O 1
ATOM 802 N N . GLU A 1 100 ? -12.420 -10.928 0.214 1.00 97.31 100 GLU A N 1
ATOM 803 C CA . GLU A 1 100 ? -13.786 -10.407 0.324 1.00 97.31 100 GLU A CA 1
ATOM 804 C C . GLU A 1 100 ? -14.691 -11.387 1.069 1.00 97.31 100 GLU A C 1
ATOM 806 O O . GLU A 1 100 ? -15.327 -11.003 2.046 1.00 97.31 100 GLU A O 1
ATOM 811 N N . GLN A 1 101 ? -14.654 -12.670 0.704 1.00 97.31 101 GLN A N 1
ATOM 812 C CA . GLN A 1 101 ? -15.426 -13.696 1.398 1.00 97.31 101 GLN A CA 1
ATOM 813 C C . GLN A 1 101 ? -15.041 -13.795 2.881 1.00 97.31 101 GLN A C 1
ATOM 815 O O . GLN A 1 101 ? -15.904 -13.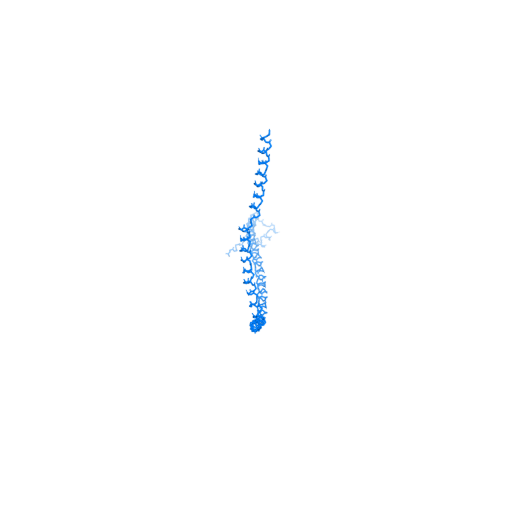846 3.752 1.00 97.31 101 GLN A O 1
ATOM 820 N N . ARG A 1 102 ? -13.739 -13.759 3.194 1.00 97.31 102 ARG A N 1
ATOM 821 C CA . ARG A 1 102 ? -13.272 -13.797 4.585 1.00 97.31 102 ARG A CA 1
ATOM 822 C C . ARG A 1 102 ? -13.715 -12.573 5.388 1.00 97.31 102 ARG A C 1
ATOM 824 O O . ARG A 1 102 ? -13.969 -12.705 6.585 1.00 97.31 102 ARG A O 1
ATOM 831 N N . ARG A 1 103 ? -13.761 -11.389 4.770 1.00 97.94 103 ARG A N 1
ATOM 832 C CA . ARG A 1 103 ? -14.301 -10.181 5.408 1.00 97.94 103 ARG A CA 1
ATOM 833 C C . ARG A 1 103 ? -15.774 -10.390 5.744 1.00 97.94 103 ARG A C 1
ATOM 835 O O . ARG A 1 103 ? -16.148 -10.172 6.891 1.00 97.94 103 ARG A O 1
ATOM 842 N N . ASP A 1 104 ? -16.563 -10.849 4.781 1.00 98.12 104 ASP A N 1
ATOM 843 C CA . ASP A 1 104 ? -18.005 -11.033 4.954 1.00 98.12 104 ASP A CA 1
ATOM 844 C C . ASP A 1 104 ? -18.308 -12.080 6.044 1.00 98.12 104 ASP A C 1
ATOM 846 O O . ASP A 1 104 ? -19.145 -11.849 6.918 1.00 98.12 104 ASP A O 1
ATOM 850 N N . ASP A 1 105 ? -17.547 -13.181 6.084 1.00 98.00 105 ASP A N 1
ATOM 851 C CA . ASP A 1 105 ? -17.648 -14.197 7.141 1.00 98.00 105 ASP A CA 1
ATOM 852 C C . ASP A 1 105 ? -17.339 -13.621 8.537 1.00 98.00 105 ASP A C 1
ATOM 854 O O . ASP A 1 105 ? -18.002 -13.957 9.523 1.00 98.00 105 ASP A O 1
ATOM 858 N N . LEU A 1 106 ? -16.324 -12.754 8.648 1.00 98.00 106 LEU A N 1
ATOM 859 C CA . LEU A 1 106 ? -15.960 -12.108 9.913 1.00 98.00 106 LEU A CA 1
ATOM 860 C C . LEU A 1 106 ? -17.003 -11.077 10.357 1.00 98.00 106 LEU A C 1
ATOM 862 O O . LEU A 1 106 ? -17.275 -10.968 11.554 1.00 98.00 106 LEU A O 1
ATOM 866 N N . GLU A 1 107 ? -17.589 -10.332 9.422 1.00 98.00 107 GLU A N 1
ATOM 867 C CA . GLU A 1 107 ? -18.666 -9.383 9.713 1.00 98.00 107 GLU A CA 1
ATOM 868 C C . GLU A 1 107 ? -19.906 -10.099 10.257 1.00 98.00 107 GLU A C 1
ATOM 870 O O . GLU A 1 107 ? -20.467 -9.670 11.271 1.00 98.00 107 GLU A O 1
ATOM 875 N N . GLU A 1 108 ? -20.285 -11.232 9.664 1.00 97.88 108 GLU A N 1
ATOM 876 C CA . GLU A 1 108 ? -21.413 -12.023 10.157 1.00 97.88 108 GLU A CA 1
ATOM 877 C C . GLU A 1 108 ? -21.119 -12.625 11.540 1.00 97.88 108 GLU A C 1
ATOM 879 O O . GLU A 1 108 ? -21.954 -12.553 12.443 1.00 97.88 108 GLU A O 1
ATOM 884 N N . GLN A 1 109 ? -19.905 -13.142 11.768 1.00 97.75 109 GLN A N 1
ATOM 885 C CA . GLN A 1 109 ? -19.503 -13.625 13.096 1.00 97.75 109 GLN A CA 1
ATOM 886 C C . GLN A 1 109 ? -19.559 -12.523 14.158 1.00 97.75 109 GLN A C 1
ATOM 888 O O . GLN A 1 109 ? -20.048 -12.761 15.264 1.00 97.75 109 GLN A O 1
ATOM 893 N N . LEU A 1 110 ? -19.087 -11.314 13.835 1.00 97.75 110 LEU A N 1
ATOM 894 C CA . LEU A 1 110 ? -19.165 -10.162 14.735 1.00 97.75 110 LEU A CA 1
ATOM 895 C C . LEU A 1 110 ? -20.610 -9.790 15.053 1.00 97.75 110 LEU A C 1
ATOM 897 O O . LEU A 1 110 ? -20.927 -9.478 16.202 1.00 97.75 110 LEU A O 1
ATOM 901 N N . LYS A 1 111 ? -21.490 -9.837 14.054 1.00 97.69 111 LYS A N 1
ATOM 902 C CA . LYS A 1 111 ? -22.912 -9.566 14.243 1.00 97.69 111 LYS A CA 1
ATOM 903 C C . LYS A 1 111 ? -23.553 -10.586 15.183 1.00 97.69 111 LYS A C 1
ATOM 905 O O . LYS A 1 111 ? -24.184 -10.182 16.157 1.00 97.69 111 LYS A O 1
ATOM 910 N N . VAL A 1 112 ? -23.312 -11.880 14.967 1.00 97.50 112 VAL A N 1
ATOM 911 C CA . VAL A 1 112 ? -23.811 -12.953 15.842 1.00 97.50 112 VAL A CA 1
ATOM 912 C C . VAL A 1 112 ? -23.279 -12.801 17.269 1.00 97.50 112 VAL A C 1
ATOM 914 O O . VAL A 1 112 ? -24.045 -12.898 18.226 1.00 97.50 112 VAL A O 1
ATOM 917 N N . LEU A 1 113 ? -21.983 -12.526 17.436 1.00 97.12 113 LEU A N 1
ATOM 918 C CA . LEU A 1 113 ? -21.378 -12.291 18.752 1.00 97.12 113 LEU A CA 1
ATOM 919 C C . LEU A 1 113 ? -21.998 -11.085 19.463 1.00 97.12 113 LEU A C 1
ATOM 921 O O . LEU A 1 113 ? -22.271 -11.156 20.661 1.00 97.12 113 LEU A O 1
ATOM 925 N N . ASN A 1 114 ? -22.256 -9.997 18.738 1.00 96.00 114 ASN A N 1
ATOM 926 C CA . ASN A 1 114 ? -22.927 -8.825 19.293 1.00 96.00 114 ASN A CA 1
ATOM 927 C C . ASN A 1 114 ? -24.362 -9.141 19.716 1.00 96.00 114 ASN A C 1
ATOM 929 O O . ASN A 1 114 ? -24.763 -8.761 20.812 1.00 96.00 114 ASN A O 1
ATOM 933 N N . GLU A 1 115 ? -25.123 -9.866 18.899 1.00 95.38 115 GLU A N 1
ATOM 934 C CA . GLU A 1 115 ? -26.481 -10.292 19.252 1.00 95.38 115 GLU A CA 1
ATOM 935 C C . GLU A 1 115 ? -26.484 -11.195 20.494 1.00 95.38 115 GLU A C 1
ATOM 937 O O . GLU A 1 115 ? -27.304 -11.007 21.392 1.00 95.38 115 GLU A O 1
ATOM 942 N N . GLN A 1 116 ? -25.531 -12.126 20.598 1.00 95.44 116 GLN A N 1
ATOM 943 C CA . GLN A 1 116 ? -25.364 -12.975 21.781 1.00 95.44 116 GLN A CA 1
ATOM 944 C C . GLN A 1 116 ? -24.999 -12.170 23.028 1.00 95.44 116 GLN A C 1
ATOM 946 O O . GLN A 1 116 ? -25.514 -12.446 24.110 1.00 95.44 116 GLN A O 1
ATOM 951 N N . LEU A 1 117 ? -24.119 -11.179 22.890 1.00 93.75 117 LEU A N 1
ATOM 952 C CA . LEU A 1 117 ? -23.696 -10.329 23.994 1.00 93.75 117 LEU A CA 1
ATOM 953 C C . LEU A 1 117 ? -24.846 -9.435 24.474 1.00 93.75 117 LEU A C 1
ATOM 955 O O . LEU A 1 117 ? -25.109 -9.364 25.671 1.00 93.75 117 LEU A O 1
ATOM 959 N N . GLU A 1 118 ? -25.559 -8.786 23.555 1.00 91.88 118 GLU A N 1
ATOM 960 C CA . GLU A 1 118 ? -26.717 -7.940 23.865 1.00 91.88 118 GLU A CA 1
ATOM 961 C C . GLU A 1 118 ? -27.892 -8.750 24.430 1.00 91.88 118 GLU A C 1
ATOM 963 O O . GLU A 1 118 ? -28.574 -8.292 25.347 1.00 91.88 118 GLU A O 1
ATOM 968 N N . GLY A 1 119 ? -28.096 -9.974 23.935 1.00 91.69 119 GLY A N 1
ATOM 969 C CA . GLY A 1 119 ? -29.086 -10.916 24.453 1.00 91.69 119 GLY A CA 1
ATOM 970 C C . GLY A 1 119 ? -28.691 -11.581 25.774 1.00 91.69 119 GLY A C 1
ATOM 971 O O . GLY A 1 119 ? -29.536 -12.224 26.399 1.00 91.69 119 GLY A O 1
ATOM 972 N N . ASN A 1 120 ? -27.439 -11.439 26.223 1.00 96.00 120 ASN A N 1
ATOM 973 C CA . ASN A 1 120 ? -26.978 -12.037 27.468 1.00 96.00 120 ASN A CA 1
ATOM 974 C C . ASN A 1 120 ? -27.540 -11.254 28.677 1.00 96.00 120 ASN A C 1
ATOM 976 O O . ASN A 1 120 ? -27.159 -10.097 28.902 1.00 96.00 120 ASN A O 1
ATOM 980 N N . PRO A 1 121 ? -28.399 -11.879 29.507 1.00 93.44 121 PRO A N 1
ATOM 981 C CA . PRO A 1 121 ? -29.010 -11.212 30.653 1.00 93.44 121 PRO A CA 1
ATOM 982 C C . PRO A 1 121 ? -27.982 -10.794 31.712 1.00 93.44 121 PRO A C 1
ATOM 984 O O . PRO A 1 121 ? -28.155 -9.754 32.346 1.00 93.44 121 PRO A O 1
ATOM 987 N N . GLU A 1 122 ? -26.890 -11.545 31.882 1.00 95.00 122 GLU A N 1
ATOM 988 C CA . GLU A 1 122 ? -25.815 -11.188 32.812 1.00 95.00 122 GLU A CA 1
ATOM 989 C C . GLU A 1 122 ? -25.093 -9.922 32.349 1.00 95.00 122 GLU A C 1
ATOM 991 O O . GLU A 1 122 ? -24.815 -9.035 33.152 1.00 95.00 122 GLU A O 1
ATOM 996 N N . TYR A 1 123 ? -24.838 -9.786 31.044 1.00 93.94 123 TYR A N 1
ATOM 997 C CA . TYR A 1 123 ? -24.206 -8.587 30.494 1.00 93.94 123 TYR A CA 1
ATOM 998 C C . TYR A 1 123 ? -25.112 -7.352 30.609 1.00 93.94 123 TYR A C 1
ATOM 1000 O O . TYR A 1 123 ? -24.643 -6.256 30.938 1.00 93.94 123 TYR A O 1
ATOM 1008 N N . ALA A 1 124 ? -26.418 -7.518 30.386 1.00 92.56 124 ALA A N 1
ATOM 1009 C CA . ALA A 1 124 ? -27.401 -6.464 30.615 1.00 92.56 124 ALA A CA 1
ATOM 1010 C C . ALA A 1 124 ? -27.443 -6.035 32.094 1.00 92.56 124 ALA A C 1
ATOM 1012 O O . ALA A 1 124 ? -27.426 -4.834 32.385 1.00 92.56 124 ALA A O 1
ATOM 1013 N N . GLU A 1 125 ? -27.422 -6.994 33.022 1.00 95.06 125 GLU A N 1
ATOM 1014 C CA . GLU A 1 125 ? -27.428 -6.720 34.459 1.00 95.06 125 GLU A CA 1
ATOM 1015 C C . GLU A 1 125 ? -26.128 -6.048 34.913 1.00 95.06 125 GLU A C 1
ATOM 1017 O O . GLU A 1 125 ? -26.177 -5.041 35.615 1.00 95.06 125 GLU A O 1
ATOM 1022 N N . ILE A 1 126 ? -24.966 -6.507 34.439 1.00 95.69 126 ILE A N 1
ATOM 1023 C CA . ILE A 1 126 ? -23.674 -5.854 34.698 1.00 95.69 126 ILE A CA 1
ATOM 1024 C C . ILE A 1 126 ? -23.700 -4.401 34.210 1.00 95.69 126 ILE A C 1
ATOM 1026 O O . ILE A 1 126 ? -23.272 -3.498 34.933 1.00 95.69 126 ILE A O 1
ATOM 1030 N N . ARG A 1 127 ? -24.234 -4.137 33.009 1.00 94.44 127 ARG A N 1
ATOM 1031 C CA . ARG A 1 127 ? -24.371 -2.763 32.498 1.00 94.44 127 ARG A CA 1
ATOM 1032 C C . ARG A 1 127 ? -25.322 -1.921 33.345 1.00 94.44 127 ARG A C 1
ATOM 1034 O O . ARG A 1 127 ? -25.034 -0.743 33.554 1.00 94.44 127 ARG A O 1
ATOM 1041 N N . ARG A 1 128 ? -26.419 -2.492 33.849 1.00 95.62 128 ARG A N 1
ATOM 1042 C CA . ARG A 1 128 ? -27.339 -1.796 34.762 1.00 95.62 128 ARG A CA 1
ATOM 1043 C C . ARG A 1 128 ? -26.655 -1.462 36.086 1.00 95.62 128 ARG A C 1
ATOM 1045 O O . ARG A 1 128 ? -26.645 -0.299 36.478 1.00 95.62 128 ARG A O 1
ATOM 1052 N N . LEU A 1 129 ? -26.047 -2.460 36.725 1.00 96.69 129 LEU A N 1
ATOM 1053 C CA . LEU A 1 129 ? -25.358 -2.325 38.008 1.00 96.69 129 LEU A CA 1
ATOM 1054 C C . LEU A 1 129 ? -24.213 -1.316 37.929 1.00 96.69 129 LEU A C 1
ATOM 1056 O O . LEU A 1 129 ? -24.030 -0.532 38.853 1.00 96.69 129 LEU A O 1
ATOM 1060 N N . LYS A 1 130 ? -23.480 -1.275 36.812 1.00 96.88 130 LYS A N 1
ATOM 1061 C CA . LYS A 1 130 ? -22.427 -0.277 36.603 1.00 96.88 130 LYS A CA 1
ATOM 1062 C C . LYS A 1 130 ? -22.976 1.155 36.627 1.00 96.88 130 LYS A C 1
ATOM 1064 O O . LYS A 1 130 ? -22.421 1.993 37.330 1.00 96.88 130 LYS A O 1
ATOM 1069 N N . ARG A 1 131 ? -24.086 1.422 35.926 1.00 97.19 131 ARG A N 1
ATOM 1070 C CA . ARG A 1 131 ? -24.744 2.745 35.947 1.00 97.19 131 ARG A CA 1
ATOM 1071 C C . ARG A 1 131 ? -25.287 3.091 37.333 1.00 97.19 131 ARG A C 1
ATOM 1073 O O . ARG A 1 131 ? -25.206 4.234 37.766 1.00 97.19 131 ARG A O 1
ATOM 1080 N N . GLU A 1 132 ? -25.858 2.110 38.027 1.00 97.69 132 GLU A N 1
ATOM 1081 C CA . GLU A 1 132 ? -26.384 2.301 39.380 1.00 97.69 132 GLU A CA 1
ATOM 1082 C C . GLU A 1 132 ? -25.266 2.642 40.373 1.00 97.69 132 GLU A C 1
ATOM 1084 O O . GLU A 1 132 ? -25.404 3.569 41.169 1.00 97.69 132 GLU A O 1
ATOM 1089 N N . LEU A 1 133 ? -24.128 1.953 40.271 1.00 97.62 133 LEU A N 1
ATOM 1090 C CA . LEU A 1 133 ? -22.942 2.224 41.075 1.00 97.62 133 LEU A CA 1
ATOM 1091 C C . LEU A 1 133 ? -22.371 3.619 40.795 1.00 97.62 133 LEU A C 1
ATOM 1093 O O . LEU A 1 133 ? -22.026 4.321 41.743 1.00 97.62 133 LEU A O 1
ATOM 1097 N N . GLU A 1 134 ? -22.324 4.048 39.530 1.00 97.81 134 GLU A N 1
ATOM 1098 C CA . GLU A 1 134 ? -21.936 5.417 39.158 1.00 97.81 134 GLU A CA 1
ATOM 1099 C C . GLU A 1 134 ? -22.854 6.451 39.830 1.00 97.81 134 GLU A C 1
ATOM 1101 O O . GLU A 1 134 ? -22.363 7.316 40.559 1.00 97.81 134 GLU A O 1
ATOM 1106 N N . MET A 1 135 ? -24.180 6.306 39.715 1.00 97.50 135 MET A N 1
ATOM 1107 C CA . MET A 1 135 ? -25.136 7.222 40.358 1.00 97.50 135 MET A CA 1
ATOM 1108 C C . MET A 1 135 ? -25.017 7.243 41.889 1.00 97.50 135 MET A C 1
ATOM 1110 O O . MET A 1 135 ? -25.096 8.306 42.511 1.00 97.50 135 MET A O 1
ATOM 1114 N N . LEU A 1 136 ? -24.839 6.081 42.523 1.00 97.62 136 LEU A N 1
ATOM 1115 C CA . LEU A 1 136 ? -24.649 5.997 43.972 1.00 97.62 136 LEU A CA 1
ATOM 1116 C C . LEU A 1 136 ? -23.333 6.643 44.406 1.00 97.62 136 LEU A C 1
ATOM 1118 O O . LEU A 1 136 ? -23.306 7.309 45.442 1.00 97.62 136 LEU A O 1
ATOM 1122 N N . SER A 1 137 ? -22.268 6.497 43.615 1.00 97.19 137 SER A N 1
ATOM 1123 C CA . SER A 1 137 ? -20.989 7.154 43.888 1.00 97.19 137 SER A CA 1
ATOM 1124 C C . SER A 1 137 ? -21.133 8.678 43.868 1.00 97.19 137 SER A C 1
ATOM 1126 O O . SER A 1 137 ? -20.686 9.349 44.799 1.00 97.19 137 SER A O 1
ATOM 1128 N N . GLU A 1 138 ? -21.861 9.222 42.886 1.00 97.25 138 GLU A N 1
ATOM 1129 C CA . GLU A 1 138 ? -22.139 10.655 42.793 1.00 97.25 138 GLU A CA 1
ATOM 1130 C C . GLU A 1 138 ? -22.990 11.144 43.967 1.00 97.25 138 GLU A C 1
ATOM 1132 O O . GLU A 1 138 ? -22.707 12.187 44.560 1.00 97.25 138 GLU A O 1
ATOM 1137 N N . LYS A 1 139 ? -24.029 10.387 44.341 1.00 97.38 139 LYS A N 1
ATOM 1138 C CA . LYS A 1 139 ? -24.884 10.737 45.480 1.00 97.38 139 LYS A CA 1
ATOM 1139 C C . LYS A 1 139 ? -24.103 10.733 46.793 1.00 97.38 139 LYS A C 1
ATOM 1141 O O . LYS A 1 139 ? -24.264 11.658 47.585 1.00 97.38 139 LYS A O 1
ATOM 1146 N N . ASN A 1 140 ? -23.257 9.730 47.014 1.00 96.69 140 ASN A N 1
ATOM 1147 C CA . ASN A 1 140 ? -22.403 9.669 48.197 1.00 96.69 140 ASN A CA 1
ATOM 1148 C C . ASN A 1 140 ? -21.433 10.848 48.242 1.00 96.69 140 ASN A C 1
ATOM 1150 O O . ASN A 1 140 ? -21.319 11.478 49.288 1.00 96.69 140 ASN A O 1
ATOM 1154 N N . ALA A 1 141 ? -20.809 11.205 47.116 1.00 97.44 141 ALA A N 1
ATOM 1155 C CA . ALA A 1 141 ? -19.933 12.372 47.049 1.00 97.44 141 ALA A CA 1
ATOM 1156 C C . ALA A 1 141 ? -20.672 13.672 47.420 1.00 97.44 141 ALA A C 1
ATOM 1158 O O . ALA A 1 141 ? -20.143 14.495 48.165 1.00 97.44 141 ALA A O 1
ATOM 1159 N N . ARG A 1 142 ? -21.922 13.840 46.962 1.00 96.81 142 ARG A N 1
ATOM 1160 C CA . ARG A 1 142 ? -22.759 14.994 47.337 1.00 96.81 142 ARG A CA 1
ATOM 1161 C C . ARG A 1 142 ? -23.095 15.016 48.823 1.00 96.81 142 ARG A C 1
ATOM 1163 O O . ARG A 1 142 ? -22.930 16.051 49.456 1.00 96.81 142 ARG A O 1
ATOM 1170 N N . LEU A 1 143 ? -23.545 13.889 49.374 1.00 96.75 143 LEU A N 1
ATOM 1171 C CA . LEU A 1 143 ? -23.878 13.785 50.797 1.00 96.75 143 LEU A CA 1
ATOM 1172 C C . LEU A 1 143 ? -22.655 14.014 51.682 1.00 96.75 143 LEU A C 1
ATOM 1174 O O . LEU A 1 143 ? -22.763 14.646 52.725 1.00 96.75 143 LEU A O 1
ATOM 1178 N N . GLN A 1 144 ? -21.489 13.531 51.261 1.00 96.50 144 GLN A N 1
ATOM 1179 C CA . GLN A 1 144 ? -20.242 13.757 51.974 1.00 96.50 144 GLN A CA 1
ATOM 1180 C C . GLN A 1 144 ? -19.861 15.243 51.961 1.00 96.50 144 GLN A C 1
ATOM 1182 O O . GLN A 1 144 ? -19.538 15.792 53.009 1.00 96.50 144 GLN A O 1
ATOM 1187 N N . ALA A 1 145 ? -19.994 15.921 50.818 1.00 95.94 145 ALA A N 1
ATOM 1188 C CA . ALA A 1 145 ? -19.778 17.364 50.735 1.00 95.94 145 ALA A CA 1
ATOM 1189 C C . ALA A 1 145 ? -20.774 18.167 51.597 1.00 95.94 145 ALA A C 1
ATOM 1191 O O . ALA A 1 145 ? -20.391 19.158 52.217 1.00 95.94 145 ALA A O 1
ATOM 1192 N N . GLU A 1 146 ? -22.038 17.741 51.661 1.00 95.62 146 GLU A N 1
ATOM 1193 C CA . GLU A 1 146 ? -23.060 18.349 52.521 1.00 95.62 146 GLU A CA 1
ATOM 1194 C C . GLU A 1 146 ? -22.750 18.133 54.009 1.00 95.62 146 GLU A C 1
ATOM 1196 O O . GLU A 1 146 ? -22.790 19.081 54.791 1.00 95.62 146 GLU A O 1
ATOM 1201 N N . ALA A 1 147 ? -22.369 16.914 54.398 1.00 93.56 147 ALA A N 1
ATOM 1202 C CA . ALA A 1 147 ? -21.967 16.600 55.765 1.00 93.56 147 ALA A CA 1
ATOM 1203 C C . ALA A 1 147 ? -20.747 17.425 56.198 1.00 93.56 147 ALA A C 1
ATOM 1205 O O . ALA A 1 147 ? -20.760 18.002 57.281 1.00 93.56 147 ALA A O 1
ATOM 1206 N N . GLU A 1 148 ? -19.735 17.553 55.337 1.00 94.00 148 GLU A N 1
ATOM 1207 C CA . GLU A 1 148 ? -18.578 18.418 55.589 1.00 94.00 148 GLU A CA 1
ATOM 1208 C C . GLU A 1 148 ? -18.969 19.897 55.720 1.00 94.00 148 GLU A C 1
ATOM 1210 O O . GLU A 1 148 ? -18.384 20.621 56.526 1.00 94.00 148 GLU A O 1
ATOM 1215 N N . ALA A 1 149 ? -19.938 20.376 54.935 1.00 91.94 149 ALA A N 1
ATOM 1216 C CA . ALA A 1 149 ? -20.428 21.748 55.046 1.00 91.94 149 ALA A CA 1
ATOM 1217 C C . ALA A 1 149 ? -21.127 21.982 56.393 1.00 91.94 149 ALA A C 1
ATOM 1219 O O . ALA A 1 149 ? -20.794 22.934 57.097 1.00 91.94 149 ALA A O 1
ATOM 1220 N N . ILE A 1 150 ? -22.016 21.069 56.795 1.00 91.69 150 ILE A N 1
ATOM 1221 C CA . ILE A 1 150 ? -22.693 21.125 58.096 1.00 91.69 150 ILE A CA 1
ATOM 1222 C C . ILE A 1 150 ? -21.675 21.029 59.234 1.00 91.69 150 ILE A C 1
ATOM 1224 O O . ILE A 1 150 ? -21.778 21.770 60.210 1.00 91.69 150 ILE A O 1
ATOM 1228 N N . GLU A 1 151 ? -20.675 20.155 59.133 1.00 90.31 151 GLU A N 1
ATOM 1229 C CA . GLU A 1 151 ? -19.625 20.035 60.145 1.00 90.31 151 GLU A CA 1
ATOM 1230 C C . GLU A 1 151 ? -18.831 21.339 60.264 1.00 90.31 151 GLU A C 1
ATOM 1232 O O . GLU A 1 151 ? -18.609 21.813 61.373 1.00 90.31 151 GLU A O 1
ATOM 1237 N N . ARG A 1 152 ? -18.489 22.001 59.150 1.00 86.69 152 ARG A N 1
ATOM 1238 C CA . ARG A 1 152 ? -17.855 23.332 59.186 1.00 86.69 152 ARG A CA 1
ATOM 1239 C C . ARG A 1 152 ? -18.735 24.387 59.863 1.00 86.69 152 ARG A C 1
ATOM 1241 O O . ARG A 1 152 ? -18.206 25.216 60.596 1.00 86.69 152 ARG A O 1
ATOM 1248 N N . GLU A 1 153 ? -20.047 24.363 59.640 1.00 86.06 153 GLU A N 1
ATOM 1249 C CA . GLU A 1 153 ? -20.994 25.323 60.230 1.00 86.06 153 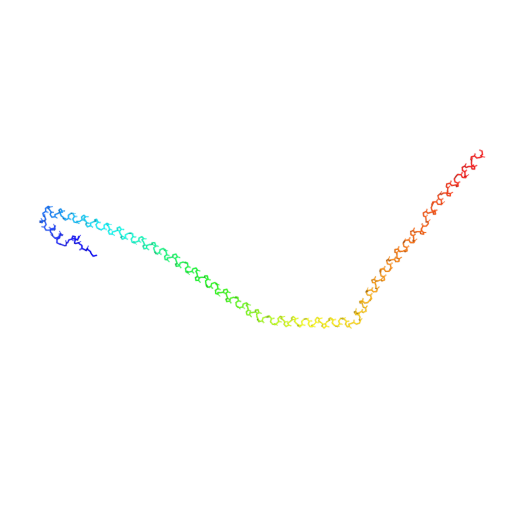GLU A CA 1
ATOM 1250 C C . GLU A 1 153 ? -21.296 25.054 61.715 1.00 86.06 153 GLU A C 1
ATOM 1252 O O . GLU A 1 153 ? -21.506 25.984 62.495 1.00 86.06 153 GLU A O 1
ATOM 1257 N N . THR A 1 154 ? -21.311 23.783 62.118 1.00 83.56 154 THR A N 1
ATOM 1258 C CA . THR A 1 154 ? -21.663 23.333 63.477 1.00 83.56 154 THR A CA 1
ATOM 1259 C C . THR A 1 154 ? -20.446 23.036 64.352 1.00 83.56 154 THR A C 1
ATOM 1261 O O . THR A 1 154 ? -20.586 22.697 65.530 1.00 83.56 154 THR A O 1
ATOM 1264 N N . ASN A 1 155 ? -19.234 23.196 63.822 1.00 84.88 155 ASN A N 1
ATOM 1265 C CA . ASN A 1 155 ? -18.012 23.074 64.599 1.00 84.88 155 ASN A CA 1
ATOM 1266 C C . ASN A 1 155 ? -17.806 24.310 65.488 1.00 84.88 155 ASN A C 1
ATOM 1268 O O . ASN A 1 155 ? -17.119 25.275 65.151 1.00 84.88 155 ASN A O 1
ATOM 1272 N N . TYR A 1 156 ? -18.393 24.247 66.681 1.00 82.62 156 TYR A N 1
ATOM 1273 C CA . TYR A 1 156 ? -18.271 25.269 67.717 1.00 82.62 156 TYR A CA 1
ATOM 1274 C C . TYR A 1 156 ? -16.972 25.179 68.530 1.00 82.62 156 TYR A C 1
ATOM 1276 O O . TYR A 1 156 ? -16.855 25.897 69.523 1.00 82.62 156 TYR A O 1
ATOM 1284 N N . GLU A 1 157 ? -16.006 24.316 68.189 1.00 84.88 157 GLU A N 1
ATOM 1285 C CA . GLU A 1 157 ? -14.784 24.177 68.997 1.00 84.88 157 GLU A CA 1
ATOM 1286 C C . GLU A 1 157 ? -13.988 25.482 69.059 1.00 84.88 157 GLU A C 1
ATOM 1288 O O . GLU A 1 157 ? -13.589 25.890 70.146 1.00 84.88 157 GLU A O 1
ATOM 1293 N N . SER A 1 158 ? -13.899 26.226 67.952 1.00 84.12 158 SER A N 1
ATOM 1294 C CA . SER A 1 158 ? -13.270 27.556 67.945 1.00 84.12 158 SER A CA 1
ATOM 1295 C C . SER A 1 158 ? -13.962 28.540 68.905 1.00 84.12 158 SER A C 1
ATOM 1297 O O . SER A 1 158 ? -13.304 29.265 69.652 1.00 84.12 158 SER A O 1
ATOM 1299 N N . ILE A 1 159 ? -15.299 28.524 68.959 1.00 85.94 159 ILE A N 1
ATOM 1300 C CA . ILE A 1 159 ? -16.071 29.376 69.877 1.00 85.94 159 ILE A CA 1
ATOM 1301 C C . ILE A 1 159 ? -15.894 28.906 71.328 1.00 85.94 159 ILE A C 1
ATOM 1303 O O . ILE A 1 159 ? -15.724 29.731 72.226 1.00 85.94 159 ILE A O 1
ATOM 1307 N N . LYS A 1 160 ? -15.900 27.592 71.586 1.00 88.94 160 LYS A N 1
ATOM 1308 C CA . LYS A 1 160 ? -15.653 27.034 72.926 1.00 88.94 160 LYS A CA 1
ATOM 1309 C C . LYS A 1 160 ? -14.261 27.396 73.436 1.00 88.94 160 LYS A C 1
ATOM 1311 O O . LYS A 1 160 ? -14.124 27.706 74.619 1.00 88.94 160 LYS A O 1
ATOM 1316 N N . GLU A 1 161 ? -13.245 27.351 72.581 1.00 91.06 161 GLU A N 1
ATOM 1317 C CA . GLU A 1 161 ? -11.882 27.766 72.918 1.00 91.06 161 GLU A CA 1
ATOM 1318 C C . GLU A 1 161 ? -11.825 29.245 73.305 1.00 91.06 161 GLU A C 1
ATOM 1320 O O . GLU A 1 161 ? -11.296 29.573 74.370 1.00 91.06 161 GLU A O 1
ATOM 1325 N N . GLU A 1 162 ? -12.453 30.129 72.527 1.00 90.31 162 GLU A N 1
ATOM 1326 C CA . GLU A 1 162 ? -12.484 31.559 72.846 1.00 90.31 162 GLU A CA 1
ATOM 1327 C C . GLU A 1 162 ? -13.281 31.845 74.130 1.00 90.31 162 GLU A C 1
ATOM 1329 O O . GLU A 1 162 ? -12.844 32.624 74.976 1.00 90.31 162 GLU A O 1
ATOM 1334 N N . VAL A 1 163 ? -14.397 31.149 74.367 1.00 91.75 163 VAL A N 1
ATOM 1335 C CA . VAL A 1 163 ? -15.143 31.249 75.635 1.00 91.75 163 VAL A CA 1
ATOM 1336 C C . VAL A 1 163 ? -14.286 30.796 76.821 1.00 91.75 163 VAL A C 1
ATOM 1338 O O . VAL A 1 163 ? -14.286 31.455 77.865 1.00 91.75 163 VAL A O 1
ATOM 1341 N N . ARG A 1 164 ? -13.528 29.696 76.690 1.00 93.06 164 ARG A N 1
ATOM 1342 C CA . ARG A 1 164 ? -12.589 29.243 77.735 1.00 93.06 164 ARG A CA 1
ATOM 1343 C C . ARG A 1 164 ? -11.513 30.296 78.000 1.00 93.06 164 ARG A C 1
ATOM 1345 O O . ARG A 1 164 ? -11.226 30.577 79.164 1.00 93.06 164 ARG A O 1
ATOM 1352 N N . ARG A 1 165 ? -10.966 30.905 76.946 1.00 94.12 165 ARG A N 1
ATO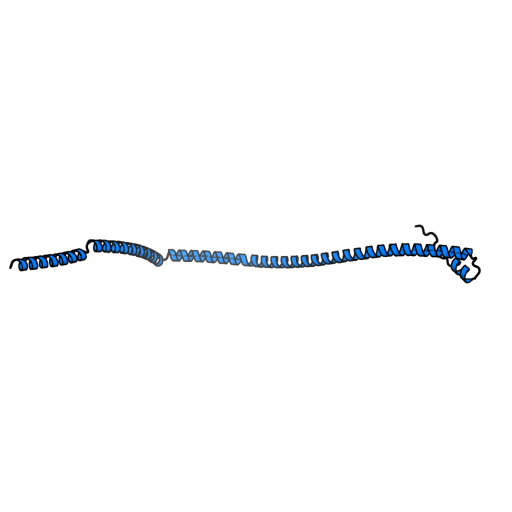M 1353 C CA . ARG A 1 165 ? -9.966 31.976 77.033 1.00 94.12 165 ARG A CA 1
ATOM 1354 C C . ARG A 1 165 ? -10.514 33.221 77.733 1.00 94.12 165 ARG A C 1
ATOM 1356 O O . ARG A 1 165 ? -9.905 33.699 78.687 1.00 94.12 165 ARG A O 1
ATOM 1363 N N . LEU A 1 166 ? -11.678 33.717 77.313 1.00 94.81 166 LEU A N 1
ATOM 1364 C CA . LEU A 1 166 ? -12.338 34.875 77.925 1.00 94.81 166 LEU A CA 1
ATOM 1365 C C . LEU A 1 166 ? -12.668 34.622 79.397 1.00 94.81 166 LEU A C 1
ATOM 1367 O O . LEU A 1 166 ? -12.468 35.498 80.237 1.00 94.81 166 LEU A O 1
ATOM 1371 N N . ARG A 1 167 ? -13.116 33.407 79.734 1.00 93.00 167 ARG A N 1
ATOM 1372 C CA . ARG A 1 167 ? -13.362 33.010 81.124 1.00 93.00 167 ARG A CA 1
ATOM 1373 C C . ARG A 1 167 ? -12.084 33.046 81.964 1.00 93.00 167 ARG A C 1
ATOM 1375 O O . ARG A 1 167 ? -12.139 33.497 83.104 1.00 93.00 167 ARG A O 1
ATOM 1382 N N . ALA A 1 168 ? -10.955 32.588 81.424 1.00 92.19 168 ALA A N 1
ATOM 1383 C CA . ALA A 1 168 ? -9.668 32.661 82.113 1.00 92.19 168 ALA A CA 1
ATOM 1384 C C . ALA A 1 168 ? -9.258 34.120 82.384 1.00 92.19 168 ALA A C 1
ATOM 1386 O O . ALA A 1 168 ? -8.991 34.464 83.532 1.00 92.19 168 ALA A O 1
ATOM 1387 N N . LEU A 1 169 ? -9.334 34.992 81.371 1.00 92.31 169 LEU A N 1
ATOM 1388 C CA . LEU A 1 169 ? -9.030 36.423 81.509 1.00 92.31 169 LEU A CA 1
ATOM 1389 C C . LEU A 1 169 ? -9.942 37.127 82.523 1.00 92.31 169 LEU A C 1
ATOM 1391 O O . LEU A 1 169 ? -9.477 37.912 83.347 1.00 92.31 169 LEU A O 1
ATOM 1395 N N . TYR A 1 170 ? -11.244 36.838 82.492 1.00 91.12 170 TYR A N 1
ATOM 1396 C CA . TYR A 1 170 ? -12.194 37.400 83.451 1.00 91.12 170 TYR A CA 1
ATOM 1397 C C . TYR A 1 170 ? -11.884 36.958 84.888 1.00 91.12 170 TYR A C 1
ATOM 1399 O O . TYR A 1 170 ? -11.889 37.776 85.808 1.00 91.12 170 TYR A O 1
ATOM 1407 N N . ASN A 1 171 ? -11.558 35.677 85.086 1.00 90.44 171 ASN A N 1
ATOM 1408 C CA . ASN A 1 171 ? -11.158 35.162 86.394 1.00 90.44 171 ASN A CA 1
ATOM 1409 C C . ASN A 1 171 ? -9.868 35.828 86.898 1.00 90.44 171 ASN A C 1
ATOM 1411 O O . ASN A 1 171 ? -9.790 36.188 88.071 1.00 90.44 171 ASN A O 1
ATOM 1415 N N . GLU A 1 172 ? -8.877 36.035 86.029 1.00 89.38 172 GLU A N 1
ATOM 1416 C CA . GLU A 1 172 ? -7.645 36.758 86.368 1.00 89.38 172 GLU A CA 1
ATOM 1417 C C . GLU A 1 172 ? -7.930 38.204 86.792 1.00 89.38 172 GLU A C 1
ATOM 1419 O O . GLU A 1 172 ? -7.422 38.657 87.820 1.00 89.38 172 GLU A O 1
ATOM 1424 N N . GLN A 1 173 ? -8.795 38.915 86.062 1.00 88.25 173 GLN A N 1
ATOM 1425 C CA . GLN A 1 173 ? -9.214 40.274 86.416 1.00 88.25 173 GLN A CA 1
ATOM 1426 C C . GLN A 1 173 ? -9.949 40.328 87.760 1.00 88.25 173 GLN A C 1
ATOM 1428 O O . GLN A 1 173 ? -9.699 41.234 88.555 1.00 88.25 173 GLN A O 1
ATOM 1433 N N . LEU A 1 174 ? -10.824 39.360 88.048 1.00 85.56 174 LEU A N 1
ATOM 1434 C CA . LEU A 1 174 ? -11.505 39.264 89.341 1.00 85.56 174 LEU A CA 1
ATOM 1435 C C . LEU A 1 174 ? -10.522 39.039 90.492 1.00 85.56 174 LEU A C 1
ATOM 1437 O O . LEU A 1 174 ? -10.632 39.701 91.524 1.00 85.56 174 LEU A O 1
ATOM 1441 N N . VAL A 1 175 ? -9.548 38.143 90.318 1.00 85.88 175 VAL A N 1
ATOM 1442 C CA . VAL A 1 175 ? -8.499 37.895 91.318 1.00 85.88 175 VAL A CA 1
ATOM 1443 C C . VAL A 1 175 ? -7.638 39.145 91.517 1.00 85.88 175 VAL A C 1
ATOM 1445 O O . VAL A 1 175 ? -7.373 39.527 92.656 1.00 85.88 175 VAL A O 1
ATOM 1448 N N . ALA A 1 176 ? -7.254 39.833 90.440 1.00 82.88 176 ALA A N 1
ATOM 1449 C CA . ALA A 1 176 ? -6.501 41.084 90.513 1.00 82.88 176 ALA A CA 1
ATOM 1450 C C . ALA A 1 176 ? -7.288 42.199 91.232 1.00 82.88 176 ALA A C 1
ATOM 1452 O O . ALA A 1 176 ? -6.746 42.871 92.109 1.00 82.88 176 ALA A O 1
ATOM 1453 N N . ALA A 1 177 ? -8.580 42.358 90.931 1.00 80.62 177 ALA A N 1
ATOM 1454 C CA . ALA A 1 177 ? -9.453 43.331 91.588 1.00 80.62 177 ALA A CA 1
ATOM 1455 C C . ALA A 1 177 ? -9.719 42.996 93.068 1.00 80.62 177 ALA A C 1
ATOM 1457 O O . ALA A 1 177 ? -9.835 43.903 93.892 1.00 80.62 177 ALA A O 1
ATOM 1458 N N . ALA A 1 178 ? -9.795 41.709 93.421 1.00 75.44 178 ALA A N 1
ATOM 1459 C CA . ALA A 1 178 ? -9.921 41.255 94.805 1.00 75.44 178 ALA A CA 1
ATOM 1460 C C . ALA A 1 178 ? -8.626 41.477 95.607 1.00 75.44 178 ALA A C 1
ATOM 1462 O O . ALA A 1 178 ? -8.686 41.851 96.778 1.00 75.44 178 ALA A O 1
ATOM 1463 N N . ASN A 1 179 ? -7.463 41.306 94.974 1.00 74.75 179 ASN A N 1
ATOM 1464 C CA . ASN A 1 179 ? -6.158 41.529 95.596 1.00 74.75 179 ASN A CA 1
ATOM 1465 C C . ASN A 1 179 ? -5.776 43.018 95.697 1.00 74.75 179 ASN A C 1
ATOM 1467 O O . ASN A 1 179 ? -5.022 43.376 96.594 1.00 74.75 179 ASN A O 1
ATOM 1471 N N . GLY A 1 180 ? -6.312 43.890 94.835 1.00 63.75 180 GLY A N 1
ATOM 1472 C CA . GLY A 1 180 ? -6.094 45.345 94.877 1.00 63.75 180 GLY A CA 1
ATOM 1473 C C . GLY A 1 180 ? -6.986 46.129 95.855 1.00 63.75 180 GLY A C 1
ATOM 1474 O O . GLY A 1 180 ? -6.863 47.347 95.936 1.00 63.75 180 GLY A O 1
ATOM 1475 N N . ARG A 1 181 ? -7.901 45.465 96.580 1.00 55.22 181 ARG A N 1
ATOM 1476 C CA . ARG A 1 181 ? -8.776 46.069 97.613 1.00 55.22 181 ARG A CA 1
ATOM 1477 C C . ARG A 1 181 ? -8.337 45.751 99.054 1.00 55.22 181 ARG A C 1
ATOM 1479 O O . ARG A 1 181 ? -9.164 45.818 99.964 1.00 55.22 181 ARG A O 1
ATOM 1486 N N . ARG A 1 182 ? -7.072 45.382 99.263 1.00 46.47 182 ARG A N 1
ATOM 1487 C CA . ARG A 1 182 ? -6.466 45.208 100.591 1.00 46.47 182 ARG A CA 1
ATOM 1488 C C . ARG A 1 182 ? -5.437 46.287 100.868 1.00 46.47 182 ARG A C 1
ATOM 1490 O O . ARG A 1 182 ? -4.682 46.609 99.929 1.00 46.47 182 ARG A O 1
#

Secondary structure (DSSP, 8-state):
------S--HHHHHHHHTT---HHHHHHHHHHHHHHHHHHHHHHHHHHHHHHHHHHHHHHHHHHHHHHHHHHHHHHHHHHHHHHHHHHHHHHHHHHHHHHHHHHHHHHHHHHHHHHHHH-HHHHHHHHHHHHHHHHHHHHHHHHHHHHHHHHHH-THHHHHHHHHHHHHHHHHHHHHHHTT-

Radius of gyration: 64.61 Å; chains: 1; bounding box: 96×61×182 Å

Organism: Trichostrongylus colubriformis (NCBI:txid6319)

Sequence (182 aa):
IQDTELNVTEMDTDALLHGKASAKELQDLYVRLKEQIIAMDEQETRLNAEMQSFEKKMQEMEEQQNVYTDLDQLAADVENNMRGLDRSREELEQNLPGLEQRRDDLEEQLKVLNEQLEGNPEYAEIRRLKRELEMLSEKNARLQAEAEAIERETNYESIKEEVRRLRALYNEQLVAAANGRR

InterPro domains:
  IPR029602 Intraflagellar transport protein 74 [PTHR31432] (15-178)

pLDDT: mean 88.14, std 14.01, range [34.38, 98.12]